Protein AF-A6KRD0-F1 (afdb_monomer_lite)

InterPro domains:
  IPR016024 Armadillo-type fold [SSF48371] (51-116)
  IPR055406 Maestro/Maestro-like, HEAT-repeats domain [PF23227] (51-116)

pLDDT: mean 76.76, std 23.69, range [32.72, 98.56]

Radius of gyration: 34.78 Å; chains: 1; bounding box: 24×96×85 Å

Secondary structure (DSSP, 8-state):
----------PPPP-----------THHHHHHHHHHHHHHTTSHHHHHHHHHHHHHTSS-HHHHHHHHHHHHHHHHH-HHHHHTTHHHHHHHHHHHHT-SS-HHHHHHHHHHHHHHH-

Structure (mmCIF, N/CA/C/O backbone):
data_AF-A6KRD0-F1
#
_entry.id   AF-A6KRD0-F1
#
loop_
_atom_site.group_PDB
_atom_site.id
_atom_site.type_symbol
_atom_site.label_atom_id
_atom_site.label_alt_id
_atom_site.label_comp_id
_atom_site.label_asym_id
_atom_site.label_entity_id
_atom_site.label_seq_id
_atom_site.pdbx_PDB_ins_code
_atom_site.Cartn_x
_atom_site.Cartn_y
_atom_site.Cartn_z
_atom_site.occupancy
_atom_site.B_iso_or_equiv
_atom_site.auth_seq_id
_atom_site.auth_comp_id
_atom_site.auth_asym_id
_atom_site.auth_atom_id
_atom_site.pdbx_PDB_model_num
ATOM 1 N N . MET A 1 1 ? 8.975 85.418 73.473 1.00 37.00 1 MET A N 1
ATOM 2 C CA . MET A 1 1 ? 8.048 86.209 72.641 1.00 37.00 1 MET A CA 1
ATOM 3 C C . MET A 1 1 ? 7.355 85.227 71.710 1.00 37.00 1 MET A C 1
ATOM 5 O O . MET A 1 1 ? 8.054 84.450 71.079 1.00 37.00 1 MET A O 1
ATOM 9 N N . GLU A 1 2 ? 6.060 85.002 71.948 1.00 40.22 2 GLU A N 1
ATOM 10 C CA . GLU A 1 2 ? 4.968 85.324 70.996 1.00 40.22 2 GLU A CA 1
ATOM 11 C C . GLU A 1 2 ? 4.877 84.252 69.887 1.00 40.22 2 GLU A C 1
ATOM 13 O O . GLU A 1 2 ? 5.757 84.149 69.045 1.00 40.22 2 GLU A O 1
ATOM 18 N N . GLN A 1 3 ? 4.034 83.222 70.022 1.00 36.94 3 GLN A N 1
ATOM 19 C CA . GLN A 1 3 ? 2.616 83.175 69.614 1.00 36.94 3 GLN A CA 1
ATOM 20 C C . GLN A 1 3 ? 2.333 83.475 68.129 1.00 36.94 3 GLN A C 1
ATOM 22 O O . GLN A 1 3 ? 2.890 84.385 67.533 1.00 36.94 3 GLN A O 1
ATOM 27 N N . MET A 1 4 ? 1.304 82.761 67.646 1.00 34.81 4 MET A N 1
ATOM 28 C CA . MET A 1 4 ? 0.408 83.087 66.523 1.00 34.81 4 MET A CA 1
ATOM 29 C C . MET A 1 4 ? 0.878 82.615 65.129 1.00 34.81 4 MET A C 1
ATOM 31 O O . MET A 1 4 ? 1.848 83.120 64.591 1.00 34.81 4 MET A O 1
ATOM 35 N N . GLN A 1 5 ? 0.357 81.540 64.518 1.00 40.66 5 GLN A N 1
ATOM 36 C CA . GLN A 1 5 ? -1.014 81.096 64.164 1.00 40.66 5 GLN A CA 1
ATOM 37 C C . GLN A 1 5 ? -1.287 81.243 62.652 1.00 40.66 5 GLN A C 1
ATOM 39 O O . GLN A 1 5 ? -1.068 82.296 62.071 1.00 40.66 5 GLN A O 1
ATOM 44 N N . ARG A 1 6 ? -1.945 80.195 62.123 1.00 32.72 6 ARG A N 1
ATOM 45 C CA . ARG A 1 6 ? -2.947 80.181 61.032 1.00 32.72 6 ARG A CA 1
ATOM 46 C C . ARG A 1 6 ? -2.484 80.275 59.561 1.00 32.72 6 ARG A C 1
ATOM 48 O O . ARG A 1 6 ? -2.284 81.353 59.028 1.00 32.72 6 ARG A O 1
ATOM 55 N N . ILE A 1 7 ? -2.361 79.091 58.924 1.00 40.88 7 ILE A N 1
ATOM 56 C CA . ILE A 1 7 ? -3.243 78.450 57.891 1.00 40.88 7 ILE A CA 1
ATOM 57 C C . ILE A 1 7 ? -4.176 79.399 57.069 1.00 40.88 7 ILE A C 1
ATOM 59 O O . ILE A 1 7 ? -4.574 80.406 57.648 1.00 40.88 7 ILE A O 1
ATOM 63 N N . PRO A 1 8 ? -4.771 79.059 55.883 1.00 43.44 8 PRO A N 1
ATOM 64 C CA . PRO A 1 8 ? -4.552 78.046 54.808 1.00 43.44 8 PRO A CA 1
ATOM 65 C C . PRO A 1 8 ? -4.647 78.624 53.355 1.00 43.44 8 PRO A C 1
ATOM 67 O O . PRO A 1 8 ? -4.902 79.807 53.166 1.00 43.44 8 PRO A O 1
ATOM 70 N N . ASN A 1 9 ? -4.644 77.719 52.354 1.00 37.47 9 ASN A N 1
ATOM 71 C CA . ASN A 1 9 ? -5.171 77.840 50.969 1.00 37.47 9 ASN A CA 1
ATOM 72 C C . ASN A 1 9 ? -4.115 78.310 49.945 1.00 37.47 9 ASN A C 1
ATOM 74 O O . ASN A 1 9 ? -3.473 79.322 50.156 1.00 37.47 9 ASN A O 1
ATOM 78 N N . GLN A 1 10 ? -3.858 77.699 48.787 1.00 45.69 10 GLN A N 1
ATOM 79 C CA . GLN A 1 10 ? -4.482 76.623 48.016 1.00 45.69 10 GLN A CA 1
ATOM 80 C C . GLN A 1 10 ? -3.476 76.255 46.886 1.00 45.69 10 GLN A C 1
ATOM 82 O O . GLN A 1 10 ? -2.756 77.140 46.421 1.00 45.69 10 GLN A O 1
ATOM 87 N N . PRO A 1 11 ? -3.375 74.988 46.448 1.00 44.34 11 PRO A N 1
AT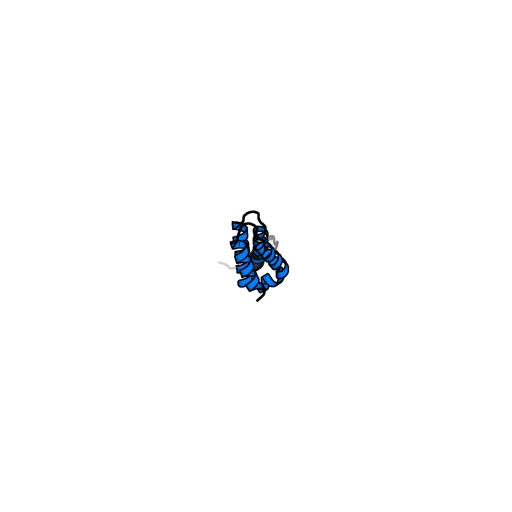OM 88 C CA . PRO A 1 11 ? -2.367 74.536 45.479 1.00 44.34 11 PRO A CA 1
ATOM 89 C C . PRO A 1 11 ? -2.712 74.843 44.007 1.00 44.34 11 PRO A C 1
ATOM 91 O O . PRO A 1 11 ? -3.859 74.712 43.581 1.00 44.34 11 PRO A O 1
ATOM 94 N N . LEU A 1 12 ? -1.682 75.197 43.227 1.00 40.16 12 LEU A N 1
ATOM 95 C CA . LEU A 1 12 ? -1.713 75.429 41.774 1.00 40.16 12 LEU A CA 1
ATOM 96 C C . LEU A 1 12 ? -2.048 74.120 41.004 1.00 40.16 12 LEU A C 1
ATOM 98 O O . LEU A 1 12 ? -1.621 73.046 41.440 1.00 40.16 12 LEU A O 1
ATOM 102 N N . PRO A 1 13 ? -2.787 74.155 39.874 1.00 42.12 13 PRO A N 1
ATOM 103 C CA . PRO A 1 13 ? -3.402 72.964 39.288 1.00 42.12 13 PRO A CA 1
ATOM 104 C C . PRO A 1 13 ? -2.377 72.041 38.621 1.00 42.12 13 PRO A C 1
ATOM 106 O O . PRO A 1 13 ? -1.667 72.430 37.696 1.00 42.12 13 PRO A O 1
ATOM 109 N N . THR A 1 14 ? -2.347 70.783 39.054 1.00 47.28 14 THR A N 1
ATOM 110 C CA . THR A 1 14 ? -1.682 69.681 38.350 1.00 47.28 14 THR A CA 1
ATOM 111 C C . THR A 1 14 ? -2.607 69.166 37.242 1.00 47.28 14 THR A C 1
ATOM 113 O O . THR A 1 14 ? -3.795 68.949 37.496 1.00 47.28 14 THR A O 1
ATOM 116 N N . PRO A 1 15 ? -2.113 68.943 36.012 1.00 42.31 15 PRO A N 1
ATOM 117 C CA . PRO A 1 15 ? -2.939 68.426 34.933 1.00 42.31 15 PRO A CA 1
ATOM 118 C C . PRO A 1 15 ? -3.267 66.953 35.193 1.00 42.31 15 PRO A C 1
ATOM 120 O O . PRO A 1 15 ? -2.444 66.055 35.011 1.00 42.31 15 PRO A O 1
ATOM 123 N N . ALA A 1 16 ? -4.502 66.698 35.613 1.00 41.78 16 ALA A N 1
ATOM 124 C CA . ALA A 1 16 ? -5.088 65.375 35.551 1.00 41.78 16 ALA A CA 1
ATOM 125 C C . ALA A 1 16 ? -5.374 65.029 34.084 1.00 41.78 16 ALA A C 1
ATOM 127 O O . ALA A 1 16 ? -6.245 65.622 33.453 1.00 41.78 16 ALA A O 1
ATOM 128 N N . SER A 1 17 ? -4.701 64.012 33.551 1.00 42.69 17 SER A N 1
ATOM 129 C CA . SER A 1 17 ? -5.343 63.153 32.560 1.00 42.69 17 SER A CA 1
ATOM 130 C C . SER A 1 17 ? -4.979 61.698 32.823 1.00 42.69 17 SER A C 1
ATOM 132 O O . SER A 1 17 ? -3.839 61.314 33.080 1.00 42.69 17 SER A O 1
ATOM 134 N N . GLN A 1 18 ? -6.036 60.907 32.893 1.00 43.53 18 GLN A N 1
ATOM 135 C CA . GLN A 1 18 ? -6.075 59.523 33.299 1.00 43.53 18 GLN A CA 1
ATOM 136 C C . GLN A 1 18 ? -5.454 58.631 32.216 1.00 43.53 18 GLN A C 1
ATOM 138 O O . GLN A 1 18 ? -5.718 58.807 31.033 1.00 43.53 18 GLN A O 1
ATOM 143 N N . SER A 1 19 ? -4.787 57.550 32.617 1.00 40.69 19 SER A N 1
ATOM 144 C CA . SER A 1 19 ? -5.369 56.201 32.518 1.00 40.69 19 SER A CA 1
ATOM 145 C C . SER A 1 19 ? -4.327 55.090 32.312 1.00 40.69 19 SER A C 1
ATOM 147 O O 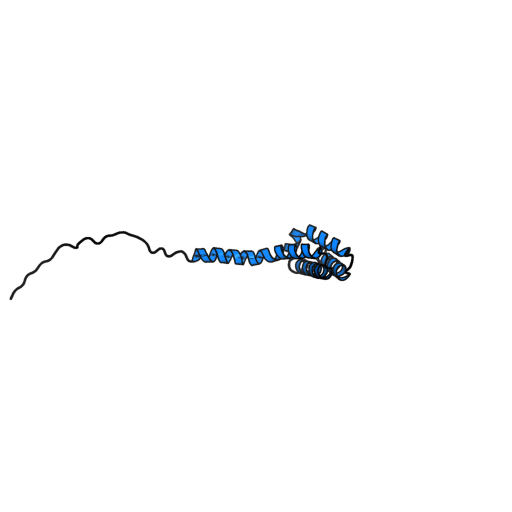. SER A 1 19 ? -3.566 55.043 31.356 1.00 40.69 19 SER A O 1
ATOM 149 N N . LYS A 1 20 ? -4.413 54.123 33.231 1.00 42.03 20 LYS A N 1
ATOM 150 C CA . LYS A 1 20 ? -4.344 52.674 32.997 1.00 42.03 20 LYS A CA 1
ATOM 151 C C . LYS A 1 20 ? -3.054 52.128 32.369 1.00 42.03 20 LYS A C 1
ATOM 153 O O . LYS A 1 20 ? -2.930 51.968 31.159 1.00 42.03 20 LYS A O 1
ATOM 158 N N . LYS A 1 21 ? -2.192 51.611 33.257 1.00 47.94 21 LYS A N 1
ATOM 159 C CA . LYS A 1 21 ? -1.288 50.475 33.001 1.00 47.94 21 LYS A CA 1
ATOM 160 C C . LYS A 1 21 ? -2.035 49.373 32.227 1.00 47.94 21 LYS A C 1
ATOM 162 O O . LYS A 1 21 ? -2.701 48.533 32.831 1.00 47.94 21 LYS A O 1
ATOM 167 N N . ARG A 1 22 ? -1.913 49.343 30.897 1.00 47.41 22 ARG A N 1
ATOM 168 C CA . ARG A 1 22 ? -2.261 48.173 30.081 1.00 47.41 22 ARG A CA 1
ATOM 169 C C . ARG A 1 22 ? -1.198 47.106 30.332 1.00 47.41 22 ARG A C 1
ATOM 171 O O . ARG A 1 22 ? -0.217 47.007 29.606 1.00 47.41 22 ARG A O 1
ATOM 178 N N . ARG A 1 23 ? -1.387 46.299 31.381 1.00 54.03 23 ARG A N 1
ATOM 179 C CA . ARG A 1 23 ? -0.787 44.963 31.424 1.00 54.03 23 ARG A CA 1
ATOM 180 C C . ARG A 1 23 ? -1.467 44.153 30.329 1.00 54.03 23 ARG A C 1
ATOM 182 O O . ARG A 1 23 ? -2.597 43.701 30.488 1.00 54.03 23 ARG A O 1
ATOM 189 N N . THR A 1 24 ? -0.801 44.053 29.190 1.00 57.69 24 THR A N 1
ATOM 190 C CA . THR A 1 24 ? -1.163 43.156 28.098 1.00 57.69 24 THR A CA 1
ATOM 191 C C . THR A 1 24 ? -1.332 41.746 28.675 1.00 57.69 24 THR A C 1
ATOM 193 O O . THR A 1 24 ? -0.440 41.291 29.397 1.00 57.69 24 THR A O 1
ATOM 196 N N . PRO A 1 25 ? -2.439 41.032 28.414 1.00 50.16 25 PRO A N 1
ATOM 197 C CA . PRO A 1 25 ? -2.583 39.664 28.884 1.00 50.16 25 PRO A CA 1
ATOM 198 C C . PRO A 1 25 ? -1.540 38.793 28.176 1.00 50.16 25 PRO A C 1
ATOM 200 O O . PRO A 1 25 ? -1.666 38.485 26.986 1.00 50.16 25 PRO A O 1
ATOM 203 N N . LEU A 1 26 ? -0.514 38.369 28.920 1.00 56.91 26 LEU A N 1
ATOM 204 C CA . LEU A 1 26 ? 0.501 37.406 28.475 1.00 56.91 26 LEU A CA 1
ATOM 205 C C . LEU A 1 26 ? -0.131 36.048 28.086 1.00 56.91 26 LEU A C 1
ATOM 207 O O . LEU A 1 26 ? 0.515 35.216 27.461 1.00 56.91 26 LEU A O 1
ATOM 211 N N . SER A 1 27 ? -1.421 35.836 28.376 1.00 50.47 27 SER A N 1
ATOM 212 C CA . SER A 1 27 ? -2.201 34.664 27.961 1.00 50.47 27 SER A CA 1
ATOM 213 C C . SER A 1 27 ? -2.510 34.606 26.456 1.00 50.47 27 SER A C 1
ATOM 215 O O . SER A 1 27 ? -2.774 33.525 25.933 1.00 50.47 27 SER A O 1
ATOM 217 N N . SER A 1 28 ? -2.443 35.731 25.733 1.00 49.94 28 SER A N 1
ATOM 218 C CA . SER A 1 28 ? -2.767 35.782 24.293 1.00 49.94 28 SER A CA 1
ATOM 219 C C . SER A 1 28 ? -1.631 35.319 23.371 1.00 49.94 28 SER A C 1
ATOM 221 O O . SER A 1 28 ? -1.866 35.020 22.200 1.00 49.94 28 SER A O 1
ATOM 223 N N . PHE A 1 29 ? -0.409 35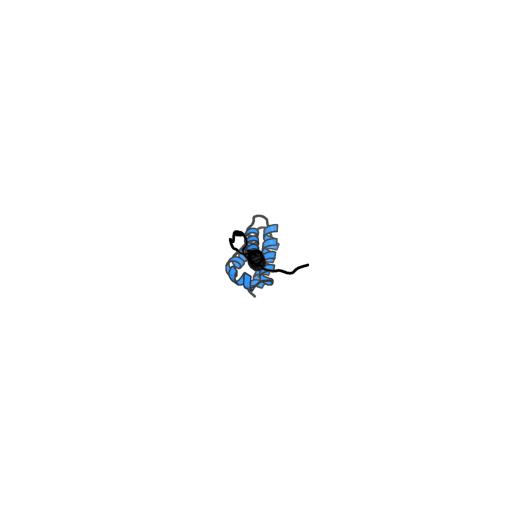.193 23.895 1.00 53.28 29 PHE A N 1
ATOM 224 C CA . PHE A 1 29 ? 0.729 34.654 23.144 1.00 53.28 29 PHE A CA 1
ATOM 225 C C . PHE A 1 29 ? 0.836 33.130 23.274 1.00 53.28 29 PHE A C 1
ATOM 227 O O . PHE A 1 29 ? 1.181 32.449 22.305 1.00 53.28 29 PHE A O 1
ATOM 234 N N . PHE A 1 30 ? 0.447 32.563 24.421 1.00 53.25 30 PHE A N 1
ATOM 235 C CA . PHE A 1 30 ? 0.465 31.112 24.615 1.00 53.25 30 PHE A CA 1
ATOM 236 C C . PHE A 1 30 ? -0.633 30.381 23.841 1.00 53.25 30 PHE A C 1
ATOM 238 O O . PHE A 1 30 ? -0.432 29.225 23.482 1.00 53.25 30 PHE A O 1
ATOM 245 N N . SER A 1 31 ? -1.753 31.025 23.499 1.00 54.81 31 SER A N 1
ATOM 246 C 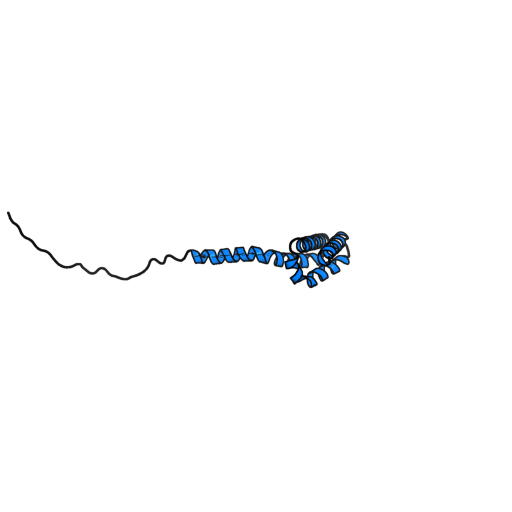CA . SER A 1 31 ? -2.816 30.399 22.697 1.00 54.81 31 SER A CA 1
ATOM 247 C C . SER A 1 31 ? -2.382 30.118 21.250 1.00 54.81 31 SER A C 1
ATOM 249 O O . SER A 1 31 ? -2.680 29.044 20.727 1.00 54.81 31 SER A O 1
ATOM 251 N N . LYS A 1 32 ? -1.588 31.005 20.631 1.00 52.38 32 LYS A N 1
ATOM 252 C CA . LYS A 1 32 ? -1.037 30.811 19.272 1.00 52.38 32 LYS A CA 1
ATOM 253 C C . LYS A 1 32 ? 0.052 29.735 19.205 1.00 52.38 32 LYS A C 1
ATOM 255 O O . LYS A 1 32 ? 0.099 28.979 18.235 1.00 52.38 32 LYS A O 1
ATOM 260 N N . VAL A 1 33 ? 0.905 29.632 20.226 1.00 53.19 33 VAL A N 1
ATOM 261 C CA . VAL A 1 33 ? 1.981 28.621 20.269 1.00 53.19 33 VAL A CA 1
ATOM 262 C C . VAL A 1 33 ? 1.431 27.247 20.676 1.00 53.19 33 VAL A C 1
ATOM 264 O O . VAL A 1 33 ? 1.764 26.238 20.057 1.00 53.19 33 VAL A O 1
ATOM 267 N N . SER A 1 34 ? 0.488 27.209 21.625 1.00 54.00 34 SER A N 1
ATOM 268 C CA . SER A 1 34 ? -0.247 26.001 22.030 1.00 54.00 34 SER A CA 1
ATOM 269 C C . SER A 1 34 ? -1.037 25.379 20.872 1.00 54.00 34 SER A C 1
ATOM 271 O O . SER A 1 34 ? -1.063 24.158 20.740 1.00 54.00 34 SER A O 1
ATOM 273 N N . TRP A 1 35 ? -1.663 26.186 20.006 1.00 49.03 35 TRP A N 1
ATOM 274 C CA . TRP A 1 35 ? -2.414 25.665 18.856 1.00 49.03 35 TRP A CA 1
ATOM 275 C C . TRP A 1 35 ? -1.501 25.011 17.809 1.00 49.03 35 TRP A C 1
ATOM 277 O O . TRP A 1 35 ? -1.808 23.922 17.323 1.00 49.03 35 TRP A O 1
ATOM 287 N N . LYS A 1 36 ? -0.332 25.609 17.527 1.00 54.12 36 LYS A N 1
ATOM 288 C CA . LYS A 1 36 ? 0.690 25.013 16.644 1.00 54.12 36 LYS A CA 1
ATOM 289 C C . LYS A 1 36 ? 1.233 23.683 17.188 1.00 54.12 36 LYS A C 1
ATOM 291 O O . LYS A 1 36 ? 1.421 22.749 16.416 1.00 54.12 36 LYS A O 1
ATOM 296 N N . LEU A 1 37 ? 1.410 23.561 18.505 1.00 49.00 37 LEU A N 1
ATOM 297 C CA . LEU A 1 37 ? 1.840 22.316 19.163 1.00 49.00 37 LEU A CA 1
ATOM 298 C C . LEU A 1 37 ? 0.749 21.231 19.197 1.00 49.00 37 LEU A C 1
ATOM 300 O O . LEU A 1 37 ? 1.053 20.047 19.053 1.00 49.00 37 LEU A O 1
ATOM 304 N N . ARG A 1 38 ? -0.528 21.610 19.353 1.00 49.97 38 ARG A N 1
ATOM 305 C CA . ARG A 1 38 ? -1.658 20.660 19.328 1.00 49.97 38 ARG A CA 1
ATOM 306 C C . ARG A 1 38 ? -1.951 20.131 17.920 1.00 49.97 38 ARG A C 1
ATOM 308 O O . ARG A 1 38 ? -2.308 18.962 17.788 1.00 49.97 38 ARG A O 1
ATOM 315 N N . LEU A 1 39 ? -1.759 20.948 16.881 1.00 49.41 39 LEU A N 1
ATOM 316 C CA . LEU A 1 39 ? -1.855 20.517 15.480 1.00 49.41 39 LEU A CA 1
ATOM 317 C C . LEU A 1 39 ? -0.677 19.622 15.069 1.00 49.41 39 LEU A C 1
ATOM 319 O O . LEU A 1 39 ? -0.899 18.575 14.460 1.00 49.41 39 LEU A O 1
ATOM 323 N N . GLN A 1 40 ? 0.541 19.929 15.532 1.00 49.00 40 GLN A N 1
ATOM 324 C CA . GLN A 1 40 ? 1.716 19.076 15.315 1.00 49.00 40 GLN A CA 1
ATOM 325 C C . GLN A 1 40 ? 1.572 17.643 15.845 1.00 49.00 40 GLN A C 1
ATOM 327 O O . GLN A 1 40 ? 2.263 16.764 15.349 1.00 49.00 40 GLN A O 1
ATOM 332 N N . LYS A 1 41 ? 0.693 17.369 16.818 1.00 49.94 41 LYS A N 1
ATOM 333 C CA . LYS A 1 41 ? 0.458 16.000 17.313 1.00 49.94 41 LYS A CA 1
ATOM 334 C C . LYS A 1 41 ? -0.647 15.239 16.568 1.00 49.94 41 LYS A C 1
ATOM 336 O O . LYS A 1 41 ? -0.713 14.020 16.689 1.00 49.94 41 LYS A O 1
ATOM 341 N N . ARG A 1 42 ? -1.519 15.913 15.803 1.00 50.25 42 ARG A N 1
ATOM 342 C CA . ARG A 1 42 ? -2.679 15.287 15.124 1.00 50.25 42 ARG A CA 1
ATOM 343 C C . ARG A 1 42 ? -2.569 15.264 13.594 1.00 50.25 42 ARG A C 1
ATOM 345 O O . ARG A 1 42 ? -3.136 14.371 12.971 1.00 50.25 42 ARG A O 1
ATOM 352 N N . GLU A 1 43 ? -1.820 16.192 13.000 1.00 55.66 43 GLU A N 1
ATOM 353 C CA . GLU A 1 43 ? -1.568 16.283 11.554 1.00 55.66 43 GLU A CA 1
ATOM 354 C C . GLU A 1 43 ? -0.362 15.500 10.987 1.00 55.66 43 GLU A C 1
ATOM 356 O O . GLU A 1 43 ? -0.397 15.223 9.784 1.00 55.66 43 GLU A O 1
ATOM 361 N N . PRO A 1 44 ? 0.671 15.068 11.747 1.00 64.75 44 PRO A N 1
ATOM 362 C CA . PRO A 1 44 ? 1.865 14.490 11.132 1.00 64.75 44 PRO A CA 1
ATOM 363 C C . PRO A 1 44 ? 1.566 13.136 10.491 1.00 64.75 44 PRO A C 1
ATOM 365 O O . PRO A 1 44 ? 2.103 12.849 9.433 1.00 64.75 44 PRO A O 1
ATOM 368 N N . LEU A 1 45 ? 0.653 12.337 11.058 1.00 65.25 45 LEU A N 1
ATOM 369 C CA . LEU A 1 45 ? 0.274 11.034 10.497 1.00 65.25 45 LEU A CA 1
ATOM 370 C C . LEU A 1 45 ? -0.519 11.162 9.194 1.00 65.25 45 LEU A C 1
ATOM 372 O O . LEU A 1 45 ? -0.326 10.369 8.278 1.00 65.25 45 LEU A O 1
ATOM 376 N N . LYS A 1 46 ? -1.396 12.170 9.093 1.00 70.50 46 LYS A N 1
ATOM 377 C CA . LYS A 1 46 ? -2.127 12.443 7.850 1.00 70.50 46 LYS A CA 1
ATOM 378 C C . LYS A 1 46 ? -1.140 12.853 6.759 1.00 70.50 46 LYS A C 1
ATOM 380 O O . LYS A 1 46 ? -1.186 12.294 5.670 1.00 70.50 46 LYS A O 1
ATOM 385 N N . ASN A 1 47 ? -0.222 13.764 7.078 1.00 81.31 47 ASN A N 1
ATOM 386 C CA . ASN A 1 47 ? 0.827 14.192 6.155 1.00 81.31 47 ASN A CA 1
ATOM 387 C C . ASN A 1 47 ? 1.744 13.021 5.771 1.00 81.31 47 ASN A C 1
ATOM 389 O O . ASN A 1 47 ? 2.060 12.852 4.599 1.00 81.31 47 ASN A O 1
ATOM 393 N N . LEU A 1 48 ? 2.101 12.168 6.733 1.00 90.00 48 LEU A N 1
ATOM 394 C CA . LEU A 1 48 ? 2.942 10.998 6.506 1.00 90.00 48 LEU A CA 1
ATOM 395 C C . LEU A 1 48 ? 2.272 9.985 5.576 1.00 90.00 48 LEU A C 1
ATOM 397 O O . LEU A 1 48 ? 2.924 9.509 4.654 1.00 90.00 48 LEU A O 1
ATOM 401 N N . PHE A 1 49 ? 0.980 9.698 5.762 1.00 92.56 49 PHE A N 1
ATOM 402 C CA . PHE A 1 49 ? 0.241 8.810 4.863 1.00 92.56 49 PHE A CA 1
ATOM 403 C C . PHE A 1 49 ? 0.319 9.289 3.410 1.00 92.56 49 PHE A C 1
ATOM 405 O O . PHE A 1 49 ? 0.654 8.501 2.531 1.00 92.56 49 PHE A O 1
ATOM 412 N N . PHE A 1 50 ? 0.071 10.578 3.151 1.00 92.25 50 PHE A N 1
ATOM 413 C CA . PHE A 1 50 ? 0.127 11.115 1.787 1.00 92.25 50 PHE A CA 1
ATOM 414 C C . PHE A 1 50 ? 1.542 11.109 1.206 1.00 92.25 50 PHE A C 1
ATOM 416 O O . PHE A 1 50 ? 1.714 10.746 0.046 1.00 92.25 50 PHE A O 1
ATOM 423 N N . VAL A 1 51 ? 2.559 11.430 2.011 1.00 94.81 51 VAL A N 1
ATOM 424 C CA . VAL A 1 51 ? 3.963 11.350 1.578 1.00 94.81 51 VAL A CA 1
ATOM 425 C C . VAL A 1 51 ? 4.338 9.913 1.213 1.00 94.81 51 VAL A C 1
ATOM 427 O O . VAL A 1 51 ? 4.979 9.682 0.191 1.00 94.81 51 VAL A O 1
ATOM 430 N N . LEU A 1 52 ? 3.928 8.928 2.014 1.00 96.38 52 LEU A N 1
ATOM 431 C CA . LEU A 1 52 ? 4.179 7.520 1.710 1.00 96.38 52 LEU A CA 1
ATOM 432 C C . LEU A 1 52 ? 3.395 7.072 0.473 1.00 96.38 52 LEU A C 1
ATOM 434 O O . LEU A 1 52 ? 3.965 6.414 -0.387 1.00 96.38 52 LEU A O 1
ATOM 438 N N . ALA A 1 53 ? 2.136 7.484 0.331 1.00 95.31 53 ALA A N 1
ATOM 439 C CA . ALA A 1 53 ? 1.316 7.188 -0.841 1.00 95.31 53 ALA A CA 1
ATOM 440 C C . ALA A 1 53 ? 1.940 7.710 -2.146 1.00 95.31 53 ALA A C 1
ATOM 442 O O . ALA A 1 53 ? 1.976 6.996 -3.146 1.00 95.31 53 ALA A O 1
ATOM 443 N N . GLU A 1 54 ? 2.475 8.931 -2.129 1.00 96.31 54 GLU A N 1
ATOM 444 C CA . GLU A 1 54 ? 3.190 9.506 -3.269 1.00 96.31 54 GLU A CA 1
ATOM 445 C C . GLU A 1 54 ? 4.453 8.690 -3.590 1.00 96.31 54 GLU A C 1
ATOM 447 O O . GLU A 1 54 ? 4.687 8.294 -4.733 1.00 96.31 54 GLU A O 1
ATOM 452 N N . ARG A 1 55 ? 5.252 8.364 -2.566 1.00 97.00 55 ARG A N 1
ATOM 453 C CA . ARG A 1 55 ? 6.500 7.602 -2.734 1.00 97.00 55 ARG A CA 1
ATOM 454 C C . ARG A 1 55 ? 6.269 6.159 -3.175 1.00 97.00 55 ARG A C 1
ATOM 456 O O . ARG A 1 55 ? 7.106 5.632 -3.905 1.00 97.00 55 ARG A O 1
ATOM 463 N N . ALA A 1 56 ? 5.146 5.559 -2.793 1.00 96.94 56 ALA A N 1
ATOM 464 C CA . ALA A 1 56 ? 4.723 4.222 -3.197 1.00 96.94 56 ALA A CA 1
ATOM 465 C C . ALA A 1 56 ? 4.462 4.103 -4.708 1.00 96.94 56 ALA A C 1
ATOM 467 O O . ALA A 1 56 ? 4.607 3.017 -5.255 1.00 96.94 56 ALA A O 1
ATOM 468 N N . ARG A 1 57 ? 4.143 5.209 -5.395 1.00 95.06 57 ARG A N 1
ATOM 469 C CA . ARG A 1 57 ? 3.946 5.259 -6.859 1.00 95.06 57 ARG A CA 1
ATOM 470 C C . ARG A 1 57 ? 5.142 5.840 -7.614 1.00 95.06 57 ARG A C 1
ATOM 472 O O . ARG A 1 57 ? 5.076 6.064 -8.818 1.00 95.06 57 ARG A O 1
ATOM 479 N N . GLY A 1 58 ? 6.232 6.132 -6.907 1.00 94.44 58 GLY A N 1
ATOM 480 C CA . GLY A 1 58 ? 7.411 6.753 -7.496 1.00 94.44 58 GLY A CA 1
ATOM 481 C C . GLY A 1 58 ? 8.194 5.808 -8.420 1.00 94.44 58 GLY A C 1
ATOM 482 O O . GLY A 1 58 ? 8.126 4.585 -8.285 1.00 94.44 58 GLY A O 1
ATOM 483 N N . PRO A 1 59 ? 9.042 6.348 -9.310 1.00 95.25 59 PRO A N 1
ATOM 484 C CA . PRO A 1 59 ? 9.822 5.531 -10.243 1.00 95.25 59 PRO A CA 1
ATOM 485 C C . PRO A 1 59 ? 10.913 4.695 -9.552 1.00 95.25 59 PRO A C 1
ATOM 487 O O . PRO A 1 59 ? 11.358 3.686 -10.089 1.00 95.25 59 PRO A O 1
ATOM 490 N N . ASN A 1 60 ? 11.350 5.089 -8.350 1.00 96.88 60 ASN A N 1
ATOM 491 C CA . ASN A 1 60 ? 12.463 4.447 -7.655 1.00 96.88 60 ASN A CA 1
ATOM 492 C C . ASN A 1 60 ? 11.987 3.246 -6.804 1.00 96.88 60 ASN A C 1
ATOM 494 O O . ASN A 1 60 ? 11.283 3.474 -5.813 1.00 96.88 60 ASN A O 1
ATOM 498 N N . PRO A 1 61 ? 12.428 2.008 -7.103 1.00 96.31 61 PRO A N 1
ATOM 499 C CA . PRO A 1 61 ? 11.967 0.802 -6.406 1.00 96.31 61 PRO A CA 1
ATOM 500 C C . PRO A 1 61 ? 12.296 0.817 -4.908 1.00 96.31 61 PRO A C 1
ATOM 502 O O . PRO A 1 61 ? 11.448 0.492 -4.081 1.00 96.31 61 PRO A O 1
ATOM 505 N N . ARG A 1 62 ? 13.479 1.312 -4.520 1.00 97.25 62 ARG A N 1
ATOM 506 C CA . ARG A 1 62 ? 13.867 1.431 -3.106 1.00 97.25 62 ARG A CA 1
ATOM 507 C C . ARG A 1 62 ? 12.948 2.383 -2.338 1.00 97.25 62 ARG A C 1
ATOM 509 O O . ARG A 1 62 ? 12.601 2.112 -1.192 1.00 97.25 62 ARG A O 1
ATOM 516 N N . LYS A 1 63 ? 12.536 3.499 -2.954 1.00 97.62 63 LYS A N 1
ATOM 517 C CA . LYS A 1 63 ? 11.575 4.433 -2.339 1.00 97.62 63 LYS A CA 1
ATOM 518 C C . LYS A 1 63 ? 10.186 3.806 -2.216 1.00 97.62 63 LYS A C 1
ATOM 520 O O . LYS A 1 63 ? 9.560 4.006 -1.179 1.00 97.62 63 LYS A O 1
ATOM 525 N N . ARG A 1 64 ? 9.736 3.040 -3.217 1.00 98.06 64 ARG A N 1
ATOM 526 C CA . ARG A 1 64 ? 8.462 2.308 -3.152 1.00 98.06 64 ARG A CA 1
ATOM 527 C C . ARG A 1 64 ? 8.463 1.275 -2.031 1.00 98.06 64 ARG A C 1
ATOM 529 O O . ARG A 1 64 ? 7.532 1.263 -1.236 1.00 98.06 64 ARG A O 1
ATOM 536 N N . HIS A 1 65 ? 9.536 0.495 -1.894 1.00 98.31 65 HIS A N 1
ATOM 537 C CA . HIS A 1 65 ? 9.659 -0.497 -0.824 1.00 98.31 65 HIS A CA 1
ATOM 538 C C . HIS A 1 65 ? 9.572 0.153 0.563 1.00 98.31 65 HIS A C 1
ATOM 540 O O . HIS A 1 65 ? 8.755 -0.244 1.393 1.00 98.31 65 HIS A O 1
ATOM 546 N N . LEU A 1 66 ? 10.357 1.212 0.800 1.00 98.31 66 LEU A N 1
ATOM 547 C CA . LEU A 1 66 ? 10.307 1.949 2.067 1.00 98.31 66 LEU A CA 1
ATOM 548 C C . LEU A 1 66 ? 8.927 2.565 2.322 1.00 98.31 66 LEU A C 1
ATOM 550 O O . LEU A 1 66 ? 8.484 2.621 3.469 1.00 98.31 66 LEU A O 1
ATOM 554 N N . ALA A 1 67 ? 8.246 3.010 1.266 1.00 98.00 67 ALA A N 1
ATOM 555 C CA . ALA A 1 67 ? 6.895 3.525 1.371 1.00 98.00 67 ALA A CA 1
ATOM 556 C C . ALA A 1 67 ? 5.897 2.437 1.787 1.00 98.00 67 ALA A C 1
ATOM 558 O O . ALA A 1 67 ? 5.158 2.655 2.743 1.00 98.00 67 ALA A O 1
ATOM 559 N N . MET A 1 68 ? 5.917 1.260 1.150 1.00 98.12 68 MET A N 1
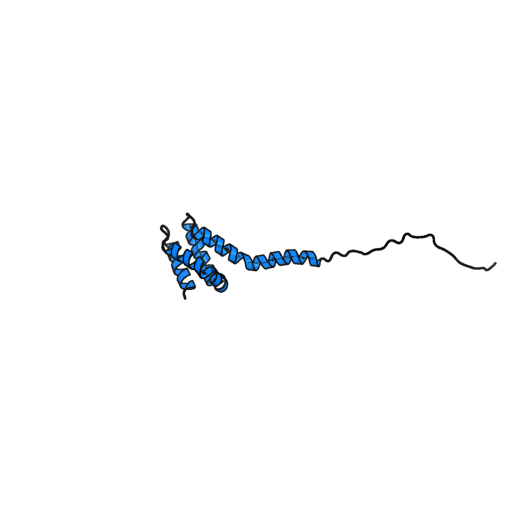ATOM 560 C CA . MET A 1 68 ? 5.048 0.133 1.519 1.00 98.12 68 MET A CA 1
ATOM 561 C C . MET A 1 68 ? 5.296 -0.326 2.953 1.00 98.12 68 MET A C 1
ATOM 563 O O . MET A 1 68 ? 4.350 -0.444 3.728 1.00 98.12 68 MET A O 1
ATOM 567 N N . ARG A 1 69 ? 6.564 -0.471 3.352 1.00 98.12 69 ARG A N 1
ATOM 568 C CA . ARG A 1 69 ? 6.919 -0.795 4.738 1.00 98.12 69 ARG A CA 1
ATOM 569 C C . ARG A 1 69 ? 6.396 0.257 5.721 1.00 98.12 69 ARG A C 1
ATOM 571 O O . ARG A 1 69 ? 5.862 -0.082 6.774 1.00 98.12 69 ARG A O 1
ATOM 578 N N . GLY A 1 70 ? 6.522 1.539 5.377 1.00 97.06 70 GLY A N 1
ATOM 579 C CA . GLY A 1 70 ? 5.987 2.644 6.175 1.00 97.06 70 GLY A CA 1
ATOM 580 C C . GLY A 1 70 ? 4.459 2.619 6.290 1.00 97.06 70 GLY A C 1
ATOM 581 O O . GLY A 1 70 ? 3.925 2.891 7.365 1.00 97.06 70 GLY A O 1
ATOM 582 N N . LEU A 1 71 ? 3.753 2.250 5.217 1.00 97.00 71 LEU A N 1
ATOM 583 C CA . LEU A 1 71 ? 2.302 2.037 5.242 1.00 97.00 71 LEU A CA 1
ATOM 584 C C . LEU A 1 71 ? 1.927 0.862 6.154 1.00 97.00 71 LEU A C 1
ATOM 586 O O . LEU A 1 71 ? 0.965 0.982 6.909 1.00 97.00 71 LEU A O 1
ATOM 590 N N . GLY A 1 72 ? 2.710 -0.219 6.152 1.00 96.88 72 GLY A N 1
ATOM 591 C CA . GLY A 1 72 ? 2.557 -1.344 7.079 1.00 96.88 72 GLY A CA 1
ATOM 592 C C . GLY A 1 72 ? 2.691 -0.940 8.544 1.00 96.88 72 GLY A C 1
ATOM 593 O O . GLY A 1 72 ? 1.839 -1.279 9.363 1.00 96.88 72 GLY A O 1
ATOM 594 N N . ILE A 1 73 ? 3.707 -0.134 8.865 1.00 96.75 73 ILE A N 1
ATOM 595 C CA . ILE A 1 73 ? 3.888 0.416 10.217 1.00 96.75 73 ILE A CA 1
ATOM 596 C C . ILE A 1 73 ? 2.690 1.292 10.602 1.00 96.75 73 ILE A C 1
ATOM 598 O O . ILE A 1 73 ? 2.160 1.155 11.696 1.00 96.75 73 ILE A O 1
ATOM 602 N N . LEU A 1 74 ? 2.206 2.154 9.704 1.00 95.25 74 LEU A N 1
ATOM 603 C CA . LEU A 1 74 ? 1.007 2.962 9.957 1.00 95.25 74 LEU A CA 1
ATOM 604 C C . LEU A 1 74 ? -0.250 2.114 10.190 1.00 95.25 74 LEU A C 1
ATOM 606 O O . LEU A 1 74 ? -1.058 2.465 11.050 1.00 95.25 74 LEU A O 1
ATOM 610 N N . ALA A 1 75 ? -0.421 1.029 9.427 1.00 94.75 75 ALA A N 1
ATOM 611 C CA . ALA A 1 75 ? -1.531 0.089 9.575 1.00 94.75 75 ALA A CA 1
ATOM 612 C C . ALA A 1 75 ? -1.538 -0.556 10.963 1.00 94.75 75 ALA A C 1
ATOM 614 O O . ALA A 1 75 ? -2.591 -0.648 11.588 1.00 94.75 75 ALA A O 1
ATOM 615 N N . HIS A 1 76 ? -0.354 -0.949 11.435 1.00 94.62 76 HIS A N 1
ATOM 616 C CA . HIS A 1 76 ? -0.157 -1.590 12.728 1.00 94.62 76 HIS A CA 1
ATOM 617 C C . HIS A 1 76 ? -0.290 -0.610 13.904 1.00 94.62 76 HIS A C 1
ATOM 619 O O . HIS A 1 76 ? -1.050 -0.851 14.835 1.00 94.62 76 HIS A O 1
ATOM 625 N N . GLU A 1 77 ? 0.417 0.521 13.851 1.00 92.69 77 GLU A N 1
ATOM 626 C CA . GLU A 1 77 ? 0.526 1.465 14.972 1.00 92.69 77 GLU A CA 1
ATOM 627 C C . GLU A 1 77 ? -0.698 2.379 15.119 1.00 92.69 77 GLU A C 1
ATOM 629 O O . GLU A 1 77 ? -0.990 2.881 16.204 1.00 92.69 77 GLU A O 1
ATOM 634 N N . ALA A 1 78 ? -1.413 2.656 14.024 1.00 91.88 78 ALA A N 1
ATOM 635 C CA . ALA A 1 78 ? -2.524 3.607 14.018 1.00 91.88 78 ALA A CA 1
ATOM 636 C C . ALA A 1 78 ? -3.730 3.130 13.178 1.00 91.88 78 ALA A C 1
ATOM 638 O O . ALA A 1 78 ? -4.213 3.882 12.314 1.00 91.88 78 ALA A O 1
ATOM 639 N N . PRO A 1 79 ? -4.289 1.934 13.456 1.00 90.94 79 PRO A N 1
ATOM 640 C CA . PRO A 1 79 ? -5.350 1.326 12.650 1.00 90.94 79 PRO A CA 1
ATOM 641 C C . PRO A 1 79 ? -6.598 2.216 12.537 1.00 90.94 79 PRO A C 1
ATOM 643 O O . PRO A 1 79 ? -7.177 2.357 11.457 1.00 90.94 79 PRO A O 1
ATOM 646 N N . ASP A 1 80 ? -6.972 2.929 13.605 1.00 89.75 80 ASP A N 1
ATOM 647 C CA . ASP A 1 80 ? -8.116 3.853 13.596 1.00 89.75 80 ASP A CA 1
ATOM 648 C C . ASP A 1 80 ? -7.959 5.008 12.600 1.00 89.75 80 ASP A C 1
ATOM 650 O O . ASP A 1 80 ? -8.935 5.485 12.012 1.00 89.75 80 ASP A O 1
ATOM 654 N N . LYS A 1 81 ? -6.725 5.495 12.412 1.00 85.38 81 LYS A N 1
ATOM 655 C CA . LYS A 1 81 ? -6.426 6.586 11.472 1.00 85.38 81 LYS A CA 1
ATOM 656 C C . LYS A 1 81 ? -6.444 6.079 10.043 1.00 85.38 81 LYS A C 1
ATOM 658 O O . LYS A 1 81 ? -6.973 6.755 9.161 1.00 85.38 81 LYS A O 1
ATOM 663 N N . VAL A 1 82 ? -5.910 4.882 9.843 1.00 89.31 82 VAL A N 1
ATOM 664 C CA . VAL A 1 82 ? -5.895 4.186 8.563 1.00 89.31 82 VAL A CA 1
ATOM 665 C C . VAL A 1 82 ? -7.303 3.809 8.109 1.00 89.31 82 VAL A C 1
ATOM 667 O O . VAL A 1 82 ? -7.601 3.929 6.922 1.00 89.31 82 VAL A O 1
ATOM 670 N N . ARG A 1 83 ? -8.214 3.463 9.029 1.00 90.50 83 ARG A N 1
ATOM 671 C CA . ARG A 1 83 ? -9.608 3.112 8.704 1.00 90.50 83 ARG A CA 1
ATOM 672 C C . ARG A 1 83 ? -10.309 4.183 7.865 1.00 90.50 83 ARG A C 1
ATOM 674 O O . ARG A 1 83 ? -11.057 3.847 6.950 1.00 90.50 83 ARG A O 1
ATOM 681 N N . LYS A 1 84 ? -10.015 5.467 8.107 1.00 90.31 84 LYS A N 1
ATOM 682 C CA . LYS A 1 84 ? -10.542 6.594 7.314 1.00 90.31 84 LYS A CA 1
ATOM 683 C C . LYS A 1 84 ? -10.056 6.589 5.858 1.00 90.31 84 LYS A C 1
ATOM 685 O O . LYS A 1 84 ? -10.768 7.062 4.978 1.00 90.31 84 LYS A O 1
ATOM 690 N N . TYR A 1 85 ? -8.860 6.070 5.604 1.00 90.69 85 TYR A N 1
ATOM 691 C CA . TYR A 1 85 ? -8.217 6.038 4.289 1.00 90.69 85 TYR A CA 1
ATOM 692 C C . TYR A 1 85 ? -8.154 4.623 3.702 1.00 90.69 85 TYR A C 1
ATOM 694 O O . TYR A 1 85 ? -7.411 4.394 2.750 1.00 90.69 85 TYR A O 1
ATOM 702 N N . LYS A 1 86 ? -8.954 3.680 4.227 1.00 93.31 86 LYS A N 1
ATOM 703 C CA . LYS A 1 86 ? -8.899 2.251 3.879 1.00 93.31 86 LYS A CA 1
ATOM 704 C C . LYS A 1 86 ? -8.911 2.007 2.372 1.00 93.31 86 LYS A C 1
ATOM 706 O O . LYS A 1 86 ? -8.070 1.269 1.881 1.00 93.31 86 LYS A O 1
ATOM 711 N N . LYS A 1 87 ? -9.807 2.668 1.629 1.00 95.12 87 LYS A N 1
ATOM 712 C CA . LYS A 1 87 ? -9.901 2.512 0.168 1.00 95.12 87 LYS A CA 1
ATOM 713 C C . LYS A 1 87 ? -8.603 2.904 -0.544 1.00 95.12 87 LYS A C 1
ATOM 715 O O . LYS A 1 87 ? -8.113 2.145 -1.367 1.00 95.12 87 LYS A O 1
ATOM 720 N N . VAL A 1 88 ? -8.041 4.065 -0.202 1.00 94.62 88 VAL A N 1
ATOM 721 C CA . VAL A 1 88 ? -6.788 4.557 -0.800 1.00 94.62 88 VAL A CA 1
ATOM 722 C C . VAL A 1 88 ? -5.623 3.653 -0.413 1.00 94.62 88 VAL A C 1
ATOM 724 O O . VAL A 1 88 ? -4.769 3.362 -1.241 1.00 94.62 88 VAL A O 1
ATOM 727 N N . MET A 1 89 ? -5.591 3.183 0.835 1.00 95.38 89 MET A N 1
ATOM 728 C CA . MET A 1 89 ? -4.523 2.301 1.280 1.00 95.38 89 MET A CA 1
ATOM 729 C C . MET A 1 89 ? -4.580 0.940 0.586 1.00 95.38 89 MET A C 1
ATOM 731 O O . MET A 1 89 ? -3.551 0.466 0.128 1.00 95.38 89 MET A O 1
ATOM 735 N N . LEU A 1 90 ? -5.767 0.352 0.422 1.00 97.31 90 LEU A N 1
ATOM 736 C CA . LEU A 1 90 ? -5.932 -0.884 -0.346 1.00 97.31 90 LEU A CA 1
ATOM 737 C C . LEU A 1 90 ? -5.525 -0.707 -1.814 1.00 97.31 90 LEU A C 1
ATOM 739 O O . LEU A 1 90 ? -4.824 -1.560 -2.338 1.00 97.31 90 LEU A O 1
ATOM 743 N N . ASP A 1 91 ? -5.889 0.408 -2.450 1.00 97.38 91 ASP A N 1
ATOM 744 C CA . ASP A 1 91 ? -5.479 0.718 -3.828 1.00 97.38 91 ASP A CA 1
ATOM 745 C C . ASP A 1 91 ? -3.947 0.780 -3.977 1.00 97.38 91 ASP A C 1
ATOM 747 O O . ASP A 1 91 ? -3.376 0.179 -4.885 1.00 97.38 91 ASP A O 1
ATOM 751 N N . LEU A 1 92 ? -3.257 1.435 -3.035 1.00 97.44 92 LEU A N 1
ATOM 752 C CA . LEU A 1 92 ? -1.790 1.472 -3.002 1.00 97.44 92 LEU A CA 1
ATOM 753 C C . LEU A 1 92 ? -1.178 0.081 -2.825 1.00 97.44 92 LEU A C 1
ATOM 755 O O . LEU A 1 92 ? -0.211 -0.254 -3.505 1.00 97.44 92 LEU A O 1
ATOM 759 N N . LEU A 1 93 ? -1.731 -0.720 -1.916 1.00 97.75 93 LEU A N 1
ATOM 760 C CA . LEU A 1 93 ? -1.207 -2.048 -1.622 1.00 97.75 93 LEU A CA 1
ATOM 761 C C . LEU A 1 93 ? -1.412 -3.007 -2.791 1.00 97.75 93 LEU A C 1
ATOM 763 O O . LEU A 1 93 ? -0.469 -3.696 -3.157 1.00 97.75 93 LEU A O 1
ATOM 767 N N . VAL A 1 94 ? -2.596 -3.002 -3.411 1.00 97.94 94 VAL A N 1
ATOM 768 C CA . VAL A 1 94 ? -2.877 -3.790 -4.619 1.00 97.94 94 VAL A CA 1
ATOM 769 C C . VAL A 1 94 ? -1.939 -3.379 -5.747 1.00 97.94 94 VAL A C 1
ATOM 771 O O . VAL A 1 94 ? -1.374 -4.250 -6.394 1.00 97.94 94 VAL A O 1
ATOM 774 N N . HIS A 1 95 ? -1.695 -2.080 -5.945 1.00 96.81 95 HIS A N 1
ATOM 775 C CA . HIS A 1 95 ? -0.709 -1.623 -6.926 1.00 96.81 95 HIS A CA 1
ATOM 776 C C . HIS A 1 95 ? 0.702 -2.157 -6.625 1.00 96.81 95 HIS A C 1
ATOM 778 O O . HIS A 1 95 ? 1.411 -2.569 -7.537 1.00 96.81 95 HIS A O 1
ATOM 784 N N . GLY A 1 96 ? 1.094 -2.207 -5.348 1.00 97.75 96 GLY A N 1
ATOM 785 C CA . GLY A 1 96 ? 2.373 -2.776 -4.917 1.00 97.75 96 GLY A CA 1
ATOM 786 C C . GLY A 1 96 ? 2.518 -4.284 -5.136 1.00 97.75 96 GLY A C 1
ATOM 787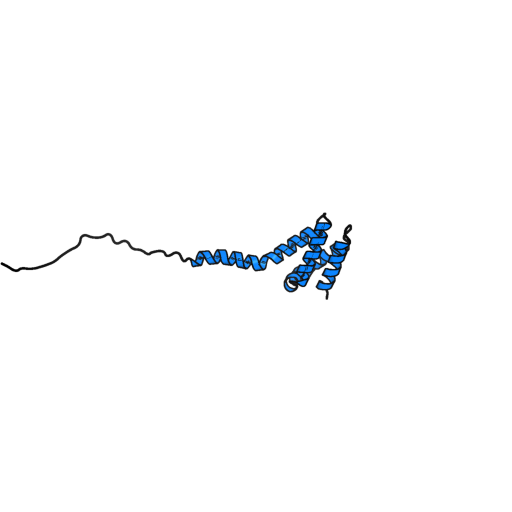 O O . GLY A 1 96 ? 3.638 -4.759 -5.298 1.00 97.75 96 GLY A O 1
ATOM 788 N N . LEU A 1 97 ? 1.413 -5.037 -5.209 1.00 97.81 97 LEU A N 1
ATOM 789 C CA . LEU A 1 97 ? 1.449 -6.466 -5.555 1.00 97.81 97 LEU A CA 1
ATOM 790 C C . LEU A 1 97 ? 1.913 -6.718 -6.992 1.00 97.81 97 LEU A C 1
ATOM 792 O O . LEU A 1 97 ? 2.444 -7.785 -7.281 1.00 97.81 97 LEU A O 1
ATOM 796 N N . TYR A 1 98 ? 1.720 -5.737 -7.872 1.00 96.69 98 TYR A N 1
ATOM 797 C CA . TYR A 1 98 ? 2.127 -5.792 -9.273 1.00 96.69 98 TYR A CA 1
ATOM 798 C C . TYR A 1 98 ? 3.395 -4.968 -9.529 1.00 96.69 98 TYR A C 1
ATOM 800 O O . TYR A 1 98 ? 3.595 -4.485 -10.644 1.00 96.69 98 TYR A O 1
ATOM 808 N N . ASP A 1 99 ? 4.243 -4.759 -8.510 1.00 97.62 99 ASP A N 1
ATOM 809 C CA . ASP A 1 99 ? 5.496 -4.033 -8.706 1.00 97.62 99 ASP A CA 1
ATOM 810 C C . ASP A 1 99 ? 6.357 -4.732 -9.773 1.00 97.62 99 ASP A C 1
ATOM 812 O O . ASP A 1 99 ? 6.677 -5.911 -9.622 1.00 97.62 99 ASP A O 1
ATOM 816 N N . PRO A 1 100 ? 6.761 -4.028 -10.845 1.00 92.75 100 PRO A N 1
ATOM 817 C CA . PRO A 1 100 ? 7.427 -4.670 -11.973 1.00 92.75 100 PRO A CA 1
ATOM 818 C C . PRO A 1 100 ? 8.889 -5.047 -11.700 1.00 92.75 100 PRO A C 1
ATOM 820 O O . PRO A 1 100 ? 9.496 -5.720 -12.527 1.00 92.75 100 PRO A O 1
ATOM 823 N N . VAL A 1 101 ? 9.492 -4.560 -10.607 1.00 93.81 101 VAL A N 1
ATOM 824 C CA . VAL A 1 101 ? 10.951 -4.618 -10.406 1.00 93.81 101 VAL A CA 1
ATOM 825 C C . VAL A 1 101 ? 11.350 -5.174 -9.037 1.00 93.81 101 VAL A C 1
ATOM 827 O O . VAL A 1 101 ? 12.386 -5.822 -8.941 1.00 93.81 101 VAL A O 1
ATOM 830 N N . SER A 1 102 ? 10.590 -4.916 -7.970 1.00 96.56 102 SER A N 1
ATOM 831 C CA . SER A 1 102 ? 11.005 -5.217 -6.592 1.00 96.56 102 SER A CA 1
ATOM 832 C C . SER A 1 102 ? 10.062 -6.197 -5.902 1.00 96.56 102 SER A C 1
ATOM 834 O O . SER A 1 102 ? 8.940 -5.856 -5.524 1.00 96.56 102 SER A O 1
ATOM 836 N N . SER A 1 103 ? 10.569 -7.402 -5.633 1.00 98.00 103 SER A N 1
ATOM 837 C CA . SER A 1 103 ? 9.886 -8.405 -4.809 1.00 98.00 103 SER A CA 1
ATOM 838 C C . SER A 1 103 ? 9.670 -7.942 -3.369 1.00 98.00 103 SER A C 1
ATOM 840 O O . SER A 1 103 ? 8.725 -8.371 -2.715 1.00 98.00 103 SER A O 1
ATOM 842 N N . GLU A 1 104 ? 10.509 -7.043 -2.856 1.00 98.25 104 GLU A N 1
ATOM 843 C CA . GLU A 1 104 ? 10.365 -6.481 -1.514 1.00 98.25 104 GLU A CA 1
ATOM 844 C C . GLU A 1 104 ? 9.180 -5.517 -1.415 1.00 98.25 104 GLU A C 1
ATOM 846 O O . GLU A 1 104 ? 8.602 -5.378 -0.338 1.00 98.25 104 GLU A O 1
ATOM 851 N N . VAL A 1 105 ? 8.810 -4.841 -2.511 1.00 98.50 105 VAL A N 1
ATOM 852 C CA . VAL A 1 105 ? 7.559 -4.069 -2.572 1.00 98.50 105 VAL A CA 1
ATOM 853 C C . VAL A 1 105 ? 6.381 -5.029 -2.455 1.00 98.50 105 VAL A C 1
ATOM 855 O O . VAL A 1 105 ? 5.550 -4.843 -1.571 1.00 98.50 105 VAL A O 1
ATOM 858 N N . ILE A 1 106 ? 6.370 -6.093 -3.264 1.00 98.56 106 ILE A N 1
ATOM 859 C CA . ILE A 1 106 ? 5.317 -7.119 -3.253 1.00 98.56 106 ILE A CA 1
ATOM 860 C C . ILE A 1 106 ? 5.180 -7.732 -1.854 1.00 98.56 106 ILE A C 1
ATOM 862 O O . ILE A 1 106 ? 4.080 -7.793 -1.308 1.00 98.56 106 ILE A O 1
ATOM 866 N N . HIS A 1 107 ? 6.294 -8.131 -1.237 1.00 98.50 107 HIS A N 1
ATOM 867 C CA . HIS A 1 107 ? 6.304 -8.736 0.093 1.00 98.50 107 HIS A CA 1
ATOM 868 C C . HIS A 1 107 ? 5.735 -7.801 1.172 1.00 98.50 107 HIS A C 1
ATOM 870 O O . HIS A 1 107 ? 4.856 -8.208 1.933 1.00 98.50 107 HIS A O 1
ATOM 876 N N . GLU A 1 108 ? 6.180 -6.540 1.231 1.00 98.50 108 GLU A N 1
ATOM 877 C CA . GLU A 1 108 ? 5.639 -5.570 2.196 1.00 98.50 108 GLU A CA 1
ATOM 878 C C . GLU A 1 108 ? 4.166 -5.242 1.917 1.00 98.50 108 GLU A C 1
ATOM 880 O O . GLU A 1 108 ? 3.388 -5.039 2.854 1.00 98.50 108 GLU A O 1
ATOM 885 N N . SER A 1 109 ? 3.754 -5.238 0.646 1.00 98.19 109 SER A N 1
ATOM 886 C CA . SER A 1 109 ? 2.357 -5.058 0.254 1.00 98.19 109 SER A CA 1
ATOM 887 C C . SER A 1 109 ? 1.475 -6.208 0.737 1.00 98.19 109 SER A C 1
ATOM 889 O O . SER A 1 109 ? 0.461 -5.943 1.381 1.00 98.19 109 SER A O 1
ATOM 891 N N . VAL A 1 110 ? 1.871 -7.468 0.513 1.00 98.44 110 VAL A N 1
ATOM 892 C CA . VAL A 1 110 ? 1.151 -8.651 1.025 1.00 98.44 110 VAL A CA 1
ATOM 893 C C . VAL A 1 110 ? 1.079 -8.612 2.548 1.00 98.44 110 VAL A C 1
ATOM 895 O O . VAL A 1 110 ? -0.006 -8.709 3.114 1.00 98.44 110 VAL A O 1
ATOM 898 N N . LYS A 1 111 ? 2.214 -8.388 3.216 1.00 98.06 111 LYS A N 1
ATOM 899 C CA . LYS A 1 111 ? 2.285 -8.314 4.679 1.00 98.06 111 LYS A CA 1
ATOM 900 C C . LYS A 1 111 ? 1.355 -7.242 5.249 1.00 98.06 111 LYS A C 1
ATOM 902 O O . LYS A 1 111 ? 0.660 -7.475 6.236 1.00 98.06 111 LYS A O 1
ATOM 907 N N . THR A 1 112 ? 1.319 -6.067 4.625 1.00 97.25 112 THR A N 1
ATOM 908 C CA . THR A 1 112 ? 0.436 -4.976 5.057 1.00 97.25 112 THR A CA 1
ATOM 909 C C . THR A 1 112 ? -1.034 -5.282 4.766 1.00 97.25 112 THR A C 1
ATOM 911 O O . THR A 1 112 ? -1.900 -4.903 5.556 1.00 97.25 112 THR A O 1
ATOM 914 N N . LEU A 1 113 ? -1.342 -5.982 3.669 1.00 97.50 113 LEU A N 1
ATOM 915 C CA . LEU A 1 113 ? -2.701 -6.443 3.381 1.00 97.50 113 LEU A CA 1
ATOM 916 C C . LEU A 1 113 ? -3.206 -7.413 4.445 1.00 97.50 113 LEU A C 1
ATOM 918 O O . LEU A 1 113 ? -4.342 -7.252 4.877 1.00 97.50 113 LEU A O 1
ATOM 922 N N . THR A 1 114 ? -2.371 -8.341 4.920 1.00 97.00 114 THR A N 1
ATOM 923 C CA . THR A 1 114 ? -2.735 -9.236 6.029 1.00 97.00 114 THR A CA 1
ATOM 924 C C . THR A 1 114 ? -3.167 -8.433 7.258 1.00 97.00 114 THR A C 1
ATOM 926 O O . THR A 1 114 ? -4.255 -8.644 7.775 1.00 97.00 114 THR A O 1
ATOM 929 N N . ILE A 1 115 ? -2.392 -7.414 7.650 1.00 94.50 115 ILE A N 1
ATOM 930 C CA . ILE A 1 115 ? -2.739 -6.533 8.784 1.00 94.50 115 ILE A CA 1
ATOM 931 C C . ILE A 1 115 ? -4.064 -5.789 8.542 1.00 94.50 115 ILE A C 1
ATOM 933 O O . ILE A 1 115 ? -4.855 -5.581 9.459 1.00 94.50 115 ILE A O 1
ATOM 937 N N . MET A 1 116 ? -4.309 -5.353 7.305 1.00 93.06 116 MET A N 1
ATOM 938 C CA . MET A 1 116 ? -5.474 -4.542 6.943 1.00 93.06 116 MET A CA 1
ATOM 939 C C . MET A 1 116 ? -6.782 -5.320 6.801 1.00 93.06 116 MET A C 1
ATOM 941 O O . MET A 1 116 ? -7.863 -4.718 6.894 1.00 93.06 116 MET A O 1
ATOM 945 N N . LEU A 1 117 ? -6.690 -6.610 6.488 1.00 92.06 117 LEU A N 1
ATOM 946 C CA . LEU A 1 117 ? -7.835 -7.468 6.203 1.00 92.06 117 LEU A CA 1
ATOM 947 C C . LEU A 1 117 ? -8.205 -8.373 7.383 1.00 92.06 117 LEU A C 1
ATOM 949 O O . LEU A 1 117 ? -9.383 -8.714 7.483 1.00 92.06 117 LEU A O 1
ATOM 953 N N . GLY A 1 118 ? -7.267 -8.635 8.300 1.00 78.38 118 GLY A N 1
ATOM 954 C CA . GLY A 1 118 ? -7.464 -9.523 9.447 1.00 78.38 118 GLY A CA 1
ATOM 955 C C . GLY A 1 118 ? -6.859 -10.886 9.183 1.00 78.38 118 GLY A C 1
ATOM 956 O O . GLY A 1 118 ? -7.439 -11.621 8.357 1.00 78.38 118 GLY A O 1
#

Organism: Rattus norvegicus (NCBI:txid10116)

Foldseek 3Di:
DDDDDDDDDDDDDDDDDDDDDPPDPPVVVCVVVVVVVVCVVVCPLVVLLVVLLVQCPDPDPVSVLVSLLSLLVCCVVPVVVCVVVVVSSLVSLVVQCVPPPDPSSNVSSVNSVVSSVD

Sequence (118 aa):
MEQMQRIPNQPLPTPASQSKKRRTPLSSFFSKVSWKLRLQKREPLKNLFFVLAERARGPNPRKRHLAMRGLGILAHEAPDKVRKYKKVMLDLLVHGLYDPVSSEVIHESVKTLTIMLG